Protein AF-A0A7X4FCN6-F1 (afdb_monomer)

pLDDT: mean 91.01, std 9.16, range [44.19, 98.06]

Structure (mmCIF, N/CA/C/O backbone):
data_AF-A0A7X4FCN6-F1
#
_entry.id   AF-A0A7X4FCN6-F1
#
loop_
_atom_site.group_PDB
_atom_site.id
_atom_site.type_symbol
_atom_site.label_atom_id
_atom_site.label_alt_id
_atom_site.label_comp_id
_atom_site.label_asym_id
_atom_site.label_entity_id
_atom_site.label_seq_id
_atom_site.pdbx_PDB_ins_code
_atom_site.Cartn_x
_atom_site.Cartn_y
_atom_site.Cartn_z
_atom_site.occupancy
_atom_site.B_iso_or_equiv
_atom_site.auth_seq_id
_atom_site.auth_comp_id
_atom_site.auth_asym_id
_atom_site.auth_atom_id
_atom_site.pdbx_PDB_model_num
ATOM 1 N N . MET A 1 1 ? -19.671 -5.875 0.195 1.00 47.97 1 MET A N 1
ATOM 2 C CA . MET A 1 1 ? -19.154 -4.879 1.170 1.00 47.97 1 MET A CA 1
ATOM 3 C C . MET A 1 1 ? -17.865 -4.171 0.725 1.00 47.97 1 MET A C 1
ATOM 5 O O . MET A 1 1 ? -17.592 -3.109 1.259 1.00 47.97 1 MET A O 1
ATOM 9 N N . VAL A 1 2 ? -17.133 -4.674 -0.283 1.00 44.19 2 VAL A N 1
ATOM 10 C CA . VAL A 1 2 ? -15.894 -4.078 -0.846 1.00 44.19 2 VAL A CA 1
ATOM 11 C C . VAL A 1 2 ? -16.085 -2.673 -1.462 1.00 44.19 2 VAL A C 1
ATOM 13 O O . VAL A 1 2 ? -15.168 -1.864 -1.467 1.00 44.19 2 VAL A O 1
ATOM 16 N N . HIS A 1 3 ? -17.291 -2.337 -1.934 1.00 44.69 3 HIS A N 1
ATOM 17 C CA . HIS A 1 3 ? -17.523 -1.153 -2.773 1.00 44.69 3 HIS A CA 1
ATOM 18 C C . HIS A 1 3 ? -17.842 0.172 -2.052 1.00 44.69 3 HIS A C 1
ATOM 20 O O . HIS A 1 3 ? -17.925 1.197 -2.720 1.00 44.69 3 HIS A O 1
ATOM 26 N N . ARG A 1 4 ? -18.058 0.194 -0.727 1.00 55.69 4 ARG A N 1
ATOM 27 C CA . ARG A 1 4 ? -18.649 1.373 -0.044 1.00 55.69 4 ARG A CA 1
ATOM 28 C C . ARG A 1 4 ? -17.672 2.314 0.660 1.00 55.69 4 ARG A C 1
ATOM 30 O O . ARG A 1 4 ? -18.096 3.360 1.145 1.00 55.69 4 ARG A O 1
ATOM 37 N N . SER A 1 5 ? -16.385 1.995 0.715 1.00 66.75 5 SER A N 1
ATOM 38 C CA . SER A 1 5 ? -15.416 2.869 1.378 1.00 66.75 5 SER A CA 1
ATOM 39 C C . SER A 1 5 ? -14.768 3.788 0.360 1.00 66.75 5 SER A C 1
ATOM 41 O O . SER A 1 5 ? -13.768 3.428 -0.249 1.00 66.75 5 SER A O 1
ATOM 43 N N . PHE A 1 6 ? -15.333 4.988 0.203 1.00 83.25 6 PHE A N 1
ATOM 44 C CA . PHE A 1 6 ? -14.754 6.090 -0.579 1.00 83.25 6 PHE A CA 1
ATOM 45 C C . PHE A 1 6 ? -13.241 6.250 -0.326 1.00 83.25 6 PHE A C 1
ATOM 47 O O . PHE A 1 6 ? -12.471 6.410 -1.266 1.00 83.25 6 PHE A O 1
ATOM 54 N N . SER A 1 7 ? -12.800 6.071 0.927 1.00 86.62 7 SER A N 1
ATOM 55 C CA . SER A 1 7 ? -11.384 6.078 1.315 1.00 86.62 7 SER A CA 1
ATOM 56 C C . SER A 1 7 ? -10.517 5.054 0.573 1.00 86.62 7 SER A C 1
ATOM 58 O O . SER A 1 7 ? -9.382 5.371 0.240 1.00 86.62 7 SER A O 1
ATOM 60 N N . TYR A 1 8 ? -11.011 3.833 0.337 1.00 91.00 8 TYR A N 1
ATOM 61 C CA . TYR A 1 8 ? -10.241 2.795 -0.360 1.00 91.00 8 TYR A CA 1
ATOM 62 C C . TYR A 1 8 ? -10.034 3.177 -1.824 1.00 91.00 8 TYR A C 1
ATOM 64 O O . TYR A 1 8 ? -8.907 3.166 -2.300 1.00 91.00 8 TYR A O 1
ATOM 72 N N . TRP A 1 9 ? -11.107 3.575 -2.514 1.00 91.62 9 TRP A N 1
ATOM 73 C CA . TRP A 1 9 ? -11.032 3.984 -3.918 1.00 91.62 9 TRP A CA 1
ATOM 74 C C . TRP A 1 9 ? -10.155 5.216 -4.117 1.00 91.62 9 TRP A C 1
ATOM 76 O O . TRP A 1 9 ? -9.376 5.253 -5.064 1.00 91.62 9 TRP A O 1
ATOM 86 N N . PHE A 1 10 ? -10.225 6.179 -3.197 1.00 93.88 10 PHE A N 1
ATOM 87 C CA . PHE A 1 10 ? -9.323 7.324 -3.186 1.00 93.88 10 PHE A CA 1
ATOM 88 C C . PHE A 1 10 ? -7.853 6.880 -3.148 1.00 93.88 10 PHE A C 1
ATOM 90 O O . PHE A 1 10 ? -7.088 7.227 -4.043 1.00 93.88 10 PHE A O 1
ATOM 97 N N . TRP A 1 11 ? -7.467 6.051 -2.171 1.00 95.50 11 TRP A N 1
ATOM 98 C CA . TRP A 1 11 ? -6.089 5.563 -2.066 1.00 95.50 11 TRP A CA 1
ATOM 99 C C . TRP A 1 11 ? -5.682 4.663 -3.234 1.00 95.50 11 TRP A C 1
ATOM 101 O O . TRP A 1 11 ? -4.553 4.758 -3.699 1.00 95.50 11 TRP A O 1
ATOM 111 N N . PHE A 1 12 ? -6.591 3.843 -3.759 1.00 94.62 12 PHE A N 1
ATOM 112 C CA . PHE A 1 12 ? -6.337 3.005 -4.930 1.00 94.62 12 PHE A CA 1
ATOM 113 C C . PHE A 1 12 ? -5.980 3.846 -6.161 1.00 94.62 12 PHE A C 1
ATOM 115 O O . PHE A 1 12 ? -4.990 3.570 -6.839 1.00 94.62 12 PHE A O 1
ATOM 122 N N . ILE A 1 13 ? -6.743 4.915 -6.412 1.00 95.19 13 ILE A N 1
ATOM 123 C CA . ILE A 1 13 ? -6.473 5.862 -7.498 1.00 95.19 13 ILE A CA 1
ATOM 124 C C . ILE A 1 13 ? -5.144 6.587 -7.259 1.00 95.19 13 ILE A C 1
ATOM 126 O O . ILE A 1 13 ? -4.329 6.664 -8.176 1.00 95.19 13 ILE A O 1
ATOM 130 N N . VAL A 1 14 ? -4.894 7.065 -6.035 1.00 96.38 14 VAL A N 1
ATOM 131 C CA . VAL A 1 14 ? -3.637 7.742 -5.673 1.00 96.38 14 VAL A CA 1
ATOM 132 C C . VAL A 1 14 ? -2.429 6.833 -5.907 1.00 96.38 14 VAL A C 1
ATOM 134 O O . VAL A 1 14 ? -1.457 7.276 -6.508 1.00 96.38 14 VAL A O 1
ATOM 137 N N . PHE A 1 15 ? -2.489 5.562 -5.503 1.00 97.31 15 PHE A N 1
ATOM 138 C CA . PHE A 1 15 ? -1.404 4.595 -5.708 1.00 97.31 15 PHE A CA 1
ATOM 139 C C . PHE A 1 15 ? -1.165 4.305 -7.190 1.00 97.31 15 PHE A C 1
ATOM 141 O O . PHE A 1 15 ? -0.016 4.225 -7.622 1.00 97.31 15 PHE A O 1
ATOM 148 N N . GLY A 1 16 ? -2.239 4.192 -7.975 1.00 95.94 16 GLY A N 1
ATOM 149 C CA . GLY A 1 16 ? -2.149 4.042 -9.424 1.00 95.94 16 GLY A CA 1
ATOM 150 C C . GLY A 1 16 ? -1.497 5.242 -10.101 1.00 95.94 16 GLY A C 1
ATOM 151 O O . GLY A 1 16 ? -0.551 5.077 -10.867 1.00 95.94 16 GLY A O 1
ATOM 152 N N . MET A 1 17 ? -1.970 6.452 -9.790 1.00 96.88 17 MET A N 1
ATOM 153 C CA . MET A 1 17 ? -1.404 7.697 -10.320 1.00 96.88 17 MET A CA 1
ATOM 154 C C . MET A 1 17 ? 0.061 7.856 -9.920 1.00 96.88 17 MET A C 1
ATOM 156 O O . MET A 1 17 ? 0.894 8.157 -10.769 1.00 96.88 17 MET A O 1
ATOM 160 N N . LEU A 1 18 ? 0.383 7.611 -8.648 1.00 97.12 18 LEU A N 1
ATOM 161 C CA . LEU A 1 18 ? 1.742 7.693 -8.131 1.00 97.12 18 LEU A CA 1
ATOM 162 C C . LEU A 1 18 ? 2.668 6.733 -8.879 1.00 97.12 18 LEU A C 1
ATOM 164 O O . LEU A 1 18 ? 3.674 7.170 -9.426 1.00 97.12 18 LEU A O 1
ATOM 168 N N . ALA A 1 19 ? 2.310 5.453 -8.981 1.00 96.31 19 ALA A N 1
ATOM 169 C CA . ALA A 1 19 ? 3.129 4.487 -9.706 1.00 96.31 19 ALA A CA 1
ATOM 170 C C . ALA A 1 19 ? 3.237 4.794 -11.200 1.00 96.31 19 ALA A C 1
ATOM 172 O O . ALA A 1 19 ? 4.305 4.607 -11.776 1.00 96.31 19 ALA A O 1
ATOM 173 N N . PHE A 1 20 ? 2.174 5.303 -11.825 1.00 96.38 20 PHE A N 1
ATOM 174 C CA . PHE A 1 20 ? 2.218 5.736 -13.219 1.00 96.38 20 PHE A CA 1
ATOM 175 C C . PHE A 1 20 ? 3.192 6.902 -13.425 1.00 96.38 20 PHE A C 1
ATOM 177 O O . PHE A 1 20 ? 3.995 6.872 -14.357 1.00 96.38 20 PHE A O 1
ATOM 184 N N . VAL A 1 21 ? 3.169 7.906 -12.545 1.00 96.56 21 VAL A N 1
ATOM 185 C CA . VAL A 1 21 ? 4.124 9.022 -12.582 1.00 96.56 21 VAL A CA 1
ATOM 186 C C . VAL A 1 21 ? 5.546 8.501 -12.373 1.00 96.56 21 VAL A C 1
ATOM 188 O O . VAL A 1 21 ? 6.407 8.757 -13.211 1.00 96.56 21 VAL A O 1
ATOM 191 N N . LEU A 1 22 ? 5.783 7.706 -11.327 1.00 95.12 22 LEU A N 1
ATOM 192 C CA . LEU A 1 22 ? 7.099 7.135 -11.018 1.00 95.12 22 LEU A CA 1
ATOM 193 C C . LEU A 1 22 ? 7.652 6.272 -12.161 1.00 95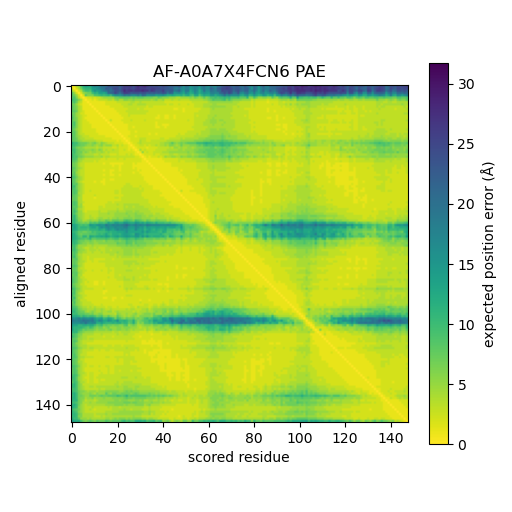.12 22 LEU A C 1
ATOM 195 O O . LEU A 1 22 ? 8.828 6.382 -12.493 1.00 95.12 22 LEU A O 1
ATOM 199 N N . ALA A 1 23 ? 6.806 5.491 -12.836 1.00 93.75 23 ALA A N 1
ATOM 200 C CA . ALA A 1 23 ? 7.197 4.688 -13.995 1.00 93.75 23 ALA A CA 1
ATOM 201 C C . ALA A 1 23 ? 7.722 5.528 -15.180 1.00 93.75 23 ALA A C 1
ATOM 203 O O . ALA A 1 23 ? 8.405 4.997 -16.061 1.00 93.75 23 ALA A O 1
ATOM 204 N N . ASN A 1 24 ? 7.430 6.833 -15.210 1.00 93.25 24 ASN A N 1
ATOM 205 C CA . ASN A 1 24 ? 7.898 7.770 -16.231 1.00 93.25 24 ASN A CA 1
ATOM 206 C C . ASN A 1 24 ? 9.0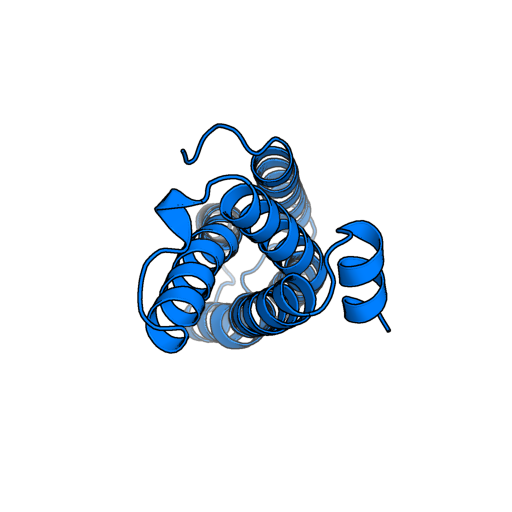97 8.625 -15.786 1.00 93.25 24 ASN A C 1
ATOM 208 O O . ASN A 1 24 ? 9.721 9.258 -16.638 1.00 93.25 24 ASN A O 1
ATOM 212 N N . VAL A 1 25 ? 9.455 8.627 -14.500 1.00 93.12 25 VAL A N 1
ATOM 213 C CA . VAL A 1 25 ? 10.597 9.392 -13.981 1.00 93.12 25 VAL A CA 1
ATOM 214 C C . VAL A 1 25 ? 11.852 8.506 -14.001 1.00 93.12 25 VAL A C 1
ATOM 216 O O . VAL A 1 25 ? 11.817 7.395 -13.465 1.00 93.12 25 VAL A O 1
ATOM 219 N N . PRO A 1 26 ? 12.971 8.954 -14.605 1.00 87.81 26 PRO A N 1
ATOM 220 C CA . PRO A 1 26 ? 14.246 8.240 -14.520 1.00 87.81 26 PRO A CA 1
ATOM 221 C C . PRO A 1 26 ? 14.607 7.955 -13.058 1.00 87.81 26 PRO A C 1
ATOM 223 O O . PRO A 1 26 ? 14.301 8.780 -12.203 1.00 87.81 26 PRO A O 1
ATOM 226 N N . LEU A 1 27 ? 15.252 6.817 -12.780 1.00 87.88 27 LEU A N 1
ATOM 227 C CA . LEU A 1 27 ? 15.543 6.274 -11.438 1.00 87.88 27 LEU A CA 1
ATOM 228 C C . LEU A 1 27 ? 14.368 5.512 -10.796 1.00 87.88 27 LEU A C 1
ATOM 230 O O . LEU A 1 27 ? 14.566 4.417 -10.277 1.00 87.88 27 LEU A O 1
ATOM 234 N N . PHE A 1 28 ? 13.143 6.036 -10.883 1.00 91.75 28 PHE A N 1
ATOM 235 C CA . PHE A 1 28 ? 11.943 5.388 -10.324 1.00 91.75 28 PHE A CA 1
ATOM 236 C C . PHE A 1 28 ? 11.247 4.428 -11.296 1.00 91.75 28 PHE A C 1
ATOM 238 O O . PHE A 1 28 ? 10.355 3.673 -10.912 1.00 91.75 28 PHE A O 1
ATOM 245 N N . ASN A 1 29 ? 11.655 4.444 -12.561 1.00 91.12 29 ASN A N 1
ATOM 246 C CA . ASN A 1 29 ? 11.083 3.646 -13.638 1.00 91.12 29 ASN A CA 1
ATOM 247 C C . ASN A 1 29 ? 11.553 2.180 -13.664 1.00 91.12 29 ASN A C 1
ATOM 249 O O . ASN A 1 29 ? 11.305 1.477 -14.641 1.00 91.12 29 ASN A O 1
ATOM 253 N N . ILE A 1 30 ? 12.227 1.707 -12.621 1.00 91.56 30 ILE A N 1
ATOM 254 C CA . ILE A 1 30 ? 12.691 0.324 -12.473 1.00 91.56 30 ILE A CA 1
ATOM 255 C C . ILE A 1 30 ? 12.121 -0.212 -11.159 1.00 91.56 30 ILE A C 1
ATOM 257 O O . ILE A 1 30 ? 11.982 0.534 -10.187 1.00 91.56 30 ILE A O 1
ATOM 261 N N . LEU A 1 31 ? 11.789 -1.507 -11.119 1.00 91.00 31 LEU A N 1
ATOM 262 C CA . LEU A 1 31 ? 11.443 -2.183 -9.870 1.00 91.00 31 LEU A CA 1
ATOM 263 C C . LEU A 1 31 ? 12.709 -2.310 -9.007 1.00 91.00 31 LEU A C 1
ATOM 265 O O . LEU A 1 31 ? 13.400 -3.318 -9.042 1.00 91.00 31 LEU A O 1
ATOM 269 N N . ALA A 1 32 ? 13.032 -1.246 -8.282 1.00 92.25 32 ALA A N 1
ATOM 270 C CA . ALA A 1 32 ? 14.235 -1.114 -7.472 1.00 92.25 32 ALA A CA 1
ATOM 271 C C . ALA A 1 32 ? 13.913 -0.414 -6.144 1.00 92.25 32 ALA A C 1
ATOM 273 O O . ALA A 1 32 ? 12.758 -0.072 -5.862 1.00 92.25 32 ALA A O 1
ATOM 274 N N . PHE A 1 33 ? 14.951 -0.191 -5.336 1.00 93.56 33 PHE A N 1
ATOM 275 C CA . PHE A 1 33 ? 14.857 0.449 -4.027 1.00 93.56 33 PHE A CA 1
ATOM 276 C C . PHE A 1 33 ? 14.040 1.750 -4.046 1.00 93.56 33 PHE A C 1
ATOM 278 O O . PHE A 1 33 ? 13.111 1.879 -3.259 1.00 93.56 33 PHE A O 1
ATOM 285 N N . GLU A 1 34 ? 14.317 2.668 -4.974 1.00 95.75 34 GLU A N 1
ATOM 286 C CA . GLU A 1 34 ? 13.700 4.005 -5.009 1.00 95.75 34 GLU A CA 1
ATOM 287 C C . GLU A 1 34 ? 12.181 3.957 -5.215 1.00 95.75 34 GLU A C 1
ATOM 289 O O . GLU A 1 34 ? 11.415 4.571 -4.470 1.00 95.75 34 GLU A O 1
ATOM 294 N N . PHE A 1 35 ? 11.720 3.155 -6.182 1.00 95.81 35 PHE A N 1
ATOM 295 C CA . PHE A 1 35 ? 10.292 2.912 -6.380 1.00 95.81 35 PHE A CA 1
ATOM 296 C C . PHE A 1 35 ? 9.668 2.289 -5.124 1.00 95.81 35 PHE A C 1
ATOM 298 O O . PHE A 1 35 ? 8.642 2.756 -4.625 1.00 95.81 35 PHE A O 1
ATOM 305 N N . CYS A 1 36 ? 10.313 1.259 -4.571 1.00 96.94 36 CYS A N 1
ATOM 306 C CA . CYS A 1 36 ? 9.818 0.548 -3.395 1.00 96.94 36 CYS A CA 1
ATOM 307 C C . CYS A 1 36 ? 9.762 1.444 -2.149 1.00 96.94 36 CYS A C 1
ATOM 309 O O . CYS A 1 36 ? 8.806 1.343 -1.383 1.00 96.94 36 CYS A O 1
ATOM 311 N N . ALA A 1 37 ? 10.725 2.347 -1.962 1.00 97.12 37 ALA A N 1
ATOM 312 C CA . ALA A 1 37 ? 10.777 3.285 -0.845 1.00 97.12 37 ALA A CA 1
ATOM 313 C C . ALA A 1 37 ? 9.591 4.260 -0.871 1.00 97.12 37 ALA A C 1
ATOM 315 O O . ALA A 1 37 ? 8.916 4.442 0.146 1.00 97.12 37 ALA A O 1
ATOM 316 N N . VAL A 1 38 ? 9.266 4.821 -2.041 1.00 97.62 38 VAL A N 1
ATOM 317 C CA . VAL A 1 38 ? 8.104 5.714 -2.191 1.00 97.62 38 VAL A CA 1
ATOM 318 C C . VAL A 1 38 ? 6.797 4.968 -1.917 1.00 97.62 38 VAL A C 1
ATOM 320 O O . VAL A 1 38 ? 5.915 5.480 -1.217 1.00 97.62 38 VAL A O 1
ATOM 323 N N . MET A 1 39 ? 6.676 3.733 -2.409 1.00 97.75 39 MET A N 1
ATOM 324 C CA . MET A 1 39 ? 5.501 2.898 -2.157 1.00 97.75 39 MET A CA 1
ATOM 325 C C . MET A 1 39 ? 5.378 2.494 -0.679 1.00 97.75 39 MET A C 1
ATOM 327 O O . MET A 1 39 ? 4.271 2.512 -0.138 1.00 97.75 39 MET A O 1
ATOM 331 N N . ALA A 1 40 ? 6.492 2.185 -0.012 1.00 98.06 40 ALA A N 1
ATOM 332 C CA . ALA A 1 40 ? 6.557 1.852 1.412 1.00 98.06 40 ALA A CA 1
ATOM 333 C C . ALA A 1 40 ? 6.147 3.029 2.305 1.00 98.06 40 ALA A C 1
ATOM 335 O O . ALA A 1 40 ? 5.336 2.877 3.227 1.00 98.06 40 ALA A O 1
ATOM 336 N N . LEU A 1 41 ? 6.641 4.228 1.994 1.00 97.25 41 LEU A N 1
ATOM 337 C CA . LEU A 1 41 ? 6.234 5.444 2.687 1.00 97.25 41 LEU A CA 1
ATOM 338 C C . LEU A 1 41 ? 4.732 5.690 2.498 1.00 97.25 41 LEU A C 1
ATOM 340 O O . LEU A 1 41 ? 3.997 5.865 3.468 1.00 97.25 41 LEU A O 1
ATOM 344 N N . SER A 1 42 ? 4.255 5.611 1.257 1.00 97.50 42 SER A N 1
ATOM 345 C CA . SER A 1 42 ? 2.846 5.843 0.922 1.00 97.50 42 SER A CA 1
ATOM 346 C C . SER A 1 42 ? 1.909 4.857 1.627 1.00 97.50 42 SER A C 1
ATOM 348 O O . SER A 1 42 ? 0.885 5.263 2.187 1.00 97.50 42 SER A O 1
ATOM 350 N N . ILE A 1 43 ? 2.251 3.561 1.650 1.00 97.56 43 ILE A N 1
ATOM 351 C CA . ILE A 1 43 ? 1.411 2.527 2.280 1.00 97.56 43 ILE A CA 1
ATOM 352 C C . ILE A 1 43 ? 1.435 2.605 3.803 1.00 97.56 43 ILE A C 1
ATOM 354 O O . ILE A 1 43 ? 0.450 2.224 4.433 1.00 97.56 43 ILE A O 1
ATOM 358 N N . SER A 1 44 ? 2.484 3.178 4.396 1.00 97.25 44 SER A N 1
ATOM 359 C CA . SER A 1 44 ? 2.526 3.436 5.837 1.00 97.25 44 SER A CA 1
ATOM 360 C C . SER A 1 44 ? 1.411 4.399 6.268 1.00 97.25 44 SER A C 1
ATOM 362 O O . SER A 1 44 ? 0.765 4.171 7.286 1.00 97.25 44 SER A O 1
ATOM 364 N N . PHE A 1 45 ? 1.094 5.425 5.476 1.00 96.12 45 PHE A N 1
ATOM 365 C CA . PHE A 1 45 ? -0.023 6.334 5.777 1.00 96.12 45 PHE A CA 1
ATOM 366 C C . PHE A 1 45 ? -1.375 5.755 5.346 1.00 96.12 45 PHE A C 1
ATOM 368 O O . PHE A 1 45 ? -2.325 5.679 6.135 1.00 96.12 45 PHE A O 1
ATOM 375 N N . ALA A 1 46 ? -1.461 5.308 4.091 1.00 95.81 46 ALA A N 1
ATOM 376 C CA . ALA A 1 46 ? -2.703 4.809 3.511 1.00 95.81 46 ALA A CA 1
ATOM 377 C C . ALA A 1 46 ? -3.223 3.566 4.246 1.00 95.81 46 ALA A C 1
ATOM 379 O O . ALA A 1 46 ? -4.418 3.472 4.544 1.00 95.81 46 ALA A O 1
ATOM 380 N N . GLY A 1 47 ? -2.321 2.644 4.590 1.00 95.50 47 GLY A N 1
ATOM 381 C CA . GLY A 1 47 ? -2.650 1.381 5.236 1.00 95.50 47 GLY A CA 1
ATOM 382 C C . GLY A 1 47 ? -3.275 1.569 6.615 1.00 95.50 47 GLY A C 1
ATOM 383 O O . GLY A 1 47 ? -4.298 0.948 6.915 1.00 95.50 47 GLY A O 1
ATOM 384 N N . ALA A 1 48 ? -2.734 2.486 7.422 1.00 95.38 48 ALA A N 1
ATOM 385 C CA . ALA A 1 48 ? -3.304 2.829 8.722 1.00 95.38 48 ALA A CA 1
ATOM 386 C C . ALA A 1 48 ? -4.663 3.533 8.578 1.00 95.38 48 ALA A C 1
ATOM 388 O O . ALA A 1 48 ? -5.626 3.192 9.270 1.00 95.38 48 ALA A O 1
ATOM 389 N N . HIS A 1 49 ? -4.791 4.469 7.632 1.00 94.88 49 HIS A N 1
ATOM 390 C CA . HIS A 1 49 ? -6.057 5.163 7.385 1.00 94.88 49 HIS A CA 1
ATOM 391 C C . HIS A 1 49 ? -7.183 4.201 6.954 1.00 94.88 49 HIS A C 1
ATOM 393 O O . HIS A 1 49 ? -8.330 4.320 7.413 1.00 94.88 49 HIS A O 1
ATOM 399 N N . ILE A 1 50 ? -6.870 3.228 6.092 1.00 94.06 50 ILE A N 1
ATOM 400 C CA . ILE A 1 50 ? -7.811 2.185 5.664 1.00 94.06 50 ILE A CA 1
ATOM 401 C C . ILE A 1 50 ? -8.150 1.258 6.825 1.00 94.06 50 ILE A C 1
ATOM 403 O O . ILE A 1 50 ? -9.338 1.032 7.064 1.00 94.06 50 ILE A O 1
ATOM 407 N N . ALA A 1 51 ? -7.153 0.796 7.587 1.00 94.44 51 ALA A N 1
ATOM 408 C CA . ALA A 1 51 ? -7.360 -0.053 8.759 1.00 94.44 51 ALA A CA 1
ATOM 409 C C . ALA A 1 51 ? -8.366 0.558 9.738 1.00 94.44 51 ALA A C 1
ATOM 411 O O . ALA A 1 51 ? -9.354 -0.082 10.108 1.00 94.44 51 ALA A O 1
ATOM 412 N N . LEU A 1 52 ? -8.174 1.831 10.082 1.00 94.06 52 LEU A N 1
ATOM 413 C CA . LEU A 1 52 ? -9.058 2.558 10.988 1.00 94.06 52 LEU A CA 1
ATOM 414 C C . LEU A 1 52 ? -10.461 2.754 10.405 1.00 94.06 52 LEU A C 1
ATOM 416 O O . LEU A 1 52 ? -11.454 2.583 11.113 1.00 94.06 52 LEU A O 1
ATOM 420 N N . THR A 1 53 ? -10.565 3.095 9.118 1.00 92.19 53 THR A N 1
ATOM 421 C CA . THR A 1 53 ? -11.865 3.307 8.459 1.00 92.19 53 THR A CA 1
ATOM 422 C C . THR A 1 53 ? -12.680 2.015 8.411 1.00 92.19 53 THR A C 1
ATOM 424 O O . THR A 1 53 ? -13.859 2.010 8.772 1.00 92.19 53 THR A O 1
ATOM 427 N N . VAL A 1 54 ? -12.051 0.914 8.003 1.00 90.44 54 VAL A N 1
ATOM 428 C CA . VAL A 1 54 ? -12.689 -0.401 7.887 1.00 90.44 54 VAL A CA 1
ATOM 429 C C . VAL A 1 54 ? -13.075 -0.940 9.266 1.00 90.44 54 VAL A C 1
ATOM 431 O O . VAL A 1 54 ? -14.200 -1.411 9.453 1.00 90.44 54 VAL A O 1
ATOM 434 N N . LEU A 1 55 ? -12.199 -0.812 10.267 1.00 90.56 55 LEU A N 1
ATOM 435 C CA . LEU A 1 55 ? -12.498 -1.277 11.621 1.00 90.56 55 LEU A CA 1
ATOM 436 C C . LEU A 1 55 ? -13.657 -0.500 12.257 1.00 90.56 55 LEU A C 1
ATOM 438 O O . LEU A 1 55 ? -14.504 -1.088 12.926 1.00 90.56 55 LEU A O 1
ATOM 442 N N . GLN A 1 56 ? -13.767 0.803 12.007 1.00 89.00 56 GLN A N 1
ATOM 443 C CA . GLN A 1 56 ? -14.908 1.589 12.482 1.00 89.00 56 GLN A CA 1
ATOM 444 C C . GLN A 1 56 ? -16.226 1.215 11.821 1.00 89.00 56 GLN A C 1
ATOM 446 O O . GLN A 1 56 ? -17.263 1.211 12.483 1.00 89.00 56 GLN A O 1
ATOM 451 N N . GLN A 1 57 ? -16.203 0.890 10.530 1.00 87.81 57 GLN A N 1
ATOM 452 C CA . GLN A 1 57 ? -17.383 0.375 9.842 1.00 87.81 57 GLN A CA 1
ATOM 453 C C . GLN A 1 57 ? -17.815 -0.976 10.423 1.00 87.81 57 GLN A C 1
ATOM 455 O O . GLN A 1 57 ? -19.008 -1.185 10.650 1.00 87.81 57 GLN A O 1
ATOM 460 N N . MET A 1 58 ? -16.857 -1.855 10.741 1.00 87.56 58 MET A N 1
ATOM 461 C CA . MET A 1 58 ? -17.137 -3.113 11.438 1.00 87.56 58 MET A CA 1
ATOM 462 C C . MET A 1 58 ? -17.701 -2.879 12.845 1.00 87.56 58 MET A C 1
ATOM 464 O O . MET A 1 58 ? -18.690 -3.510 13.200 1.00 87.56 58 MET A O 1
ATOM 468 N N . LYS A 1 59 ? -17.167 -1.916 13.611 1.00 87.31 59 LYS A N 1
ATOM 469 C CA . LYS A 1 59 ? -17.700 -1.528 14.933 1.00 87.31 59 LYS A CA 1
ATOM 470 C C . LYS A 1 59 ? -19.147 -1.034 14.898 1.00 87.31 59 LYS A C 1
ATOM 472 O O . LYS A 1 59 ? -19.871 -1.225 15.867 1.00 87.31 59 LYS A O 1
ATOM 477 N N . ARG A 1 60 ? -19.592 -0.438 13.788 1.00 85.31 60 ARG A N 1
ATOM 478 C CA . ARG A 1 60 ? -20.994 -0.019 13.594 1.00 85.31 60 ARG A CA 1
ATOM 479 C C . ARG A 1 60 ? -21.938 -1.173 13.244 1.00 85.31 60 ARG A C 1
ATOM 481 O O . ARG A 1 60 ? -23.147 -0.986 13.287 1.00 85.31 60 ARG A O 1
ATOM 488 N N . SER A 1 61 ? -21.403 -2.342 12.892 1.00 83.19 61 SER A N 1
ATOM 489 C CA . SER A 1 61 ? -22.174 -3.516 12.481 1.00 83.19 61 SER A CA 1
ATOM 490 C C . SER A 1 61 ? -22.020 -4.624 13.532 1.00 83.19 61 SER A C 1
ATOM 492 O O . SER A 1 61 ? -21.089 -5.422 13.431 1.00 83.19 61 SER A O 1
ATOM 494 N N . PRO A 1 62 ? -22.907 -4.720 14.541 1.00 72.31 62 PRO A N 1
ATOM 495 C CA . PRO A 1 62 ? -22.717 -5.607 15.697 1.00 72.31 62 PRO A CA 1
ATOM 496 C C . PRO A 1 62 ? -22.581 -7.093 15.328 1.00 72.31 62 PRO A C 1
ATOM 498 O O . PRO A 1 62 ? -21.854 -7.831 15.985 1.00 72.31 62 PRO A O 1
ATOM 501 N N . GLN A 1 63 ? -23.185 -7.524 14.218 1.00 78.94 63 GLN A N 1
ATOM 502 C CA . GLN A 1 63 ? -23.048 -8.889 13.693 1.00 78.94 63 GLN A CA 1
ATOM 503 C C . GLN A 1 63 ? -21.608 -9.228 13.258 1.00 78.94 63 GLN A C 1
ATOM 505 O O . GLN A 1 63 ? -21.204 -10.390 13.308 1.00 78.94 63 GLN A O 1
ATOM 510 N N . ALA A 1 64 ? -20.811 -8.232 12.852 1.00 74.56 64 ALA A N 1
ATOM 511 C CA . ALA A 1 64 ? -19.440 -8.430 12.380 1.00 74.56 64 ALA A CA 1
ATOM 512 C C . ALA A 1 64 ? -18.441 -8.732 13.512 1.00 74.56 64 ALA A C 1
ATOM 514 O O . ALA A 1 64 ? -17.382 -9.296 13.238 1.00 74.56 64 ALA A O 1
ATOM 515 N N . LEU A 1 65 ? -18.783 -8.390 14.760 1.00 81.19 65 LEU A N 1
ATOM 516 C CA . LEU A 1 65 ? -17.937 -8.527 15.953 1.00 81.19 65 LEU A CA 1
ATOM 517 C C . LEU A 1 65 ? -18.421 -9.644 16.894 1.00 81.19 65 LEU A C 1
ATOM 519 O O . LEU A 1 65 ? -18.219 -9.582 18.102 1.00 81.19 65 LEU A O 1
ATOM 523 N N . THR A 1 66 ? -19.077 -10.666 16.349 1.00 83.88 66 THR A N 1
ATOM 524 C CA . THR A 1 66 ? -19.533 -11.831 17.114 1.00 83.88 66 THR A CA 1
ATOM 525 C C . THR A 1 66 ? -18.438 -12.901 17.177 1.00 83.88 66 THR A C 1
ATOM 527 O O . THR A 1 66 ? -17.809 -13.215 16.165 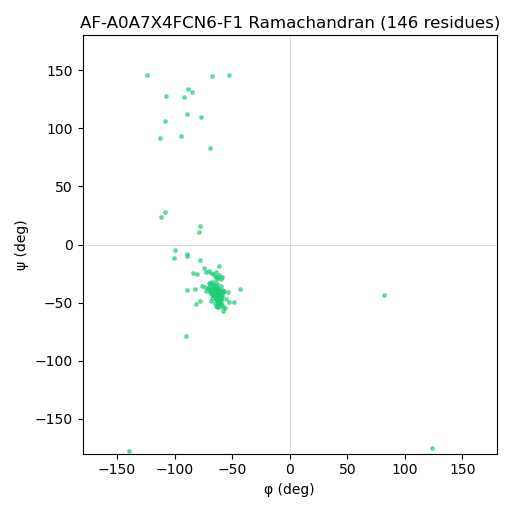1.00 83.88 66 THR A O 1
ATOM 530 N N . GLY A 1 67 ? -18.194 -13.456 18.369 1.00 87.12 67 GLY A N 1
ATOM 531 C CA . GLY A 1 67 ? -17.228 -14.538 18.594 1.00 87.12 67 GLY A CA 1
ATOM 532 C C . GLY A 1 67 ? -16.143 -14.216 19.632 1.00 87.12 67 GLY A C 1
ATOM 533 O O . GLY A 1 67 ? -16.182 -13.169 20.280 1.00 87.12 67 GLY A O 1
ATOM 534 N N . PRO A 1 68 ? -15.168 -15.122 19.823 1.00 92.25 68 PRO A N 1
ATOM 535 C CA . PRO A 1 68 ? -14.084 -14.925 20.778 1.00 92.25 68 PRO A CA 1
ATOM 536 C C . PRO A 1 68 ? -13.147 -13.775 20.348 1.00 92.25 68 PRO A C 1
ATOM 538 O O . PRO A 1 68 ? -12.860 -13.636 19.152 1.00 92.25 68 PRO A O 1
ATOM 541 N N . PRO A 1 69 ? -12.581 -12.991 21.294 1.00 88.75 69 PRO A N 1
ATOM 542 C CA . PRO A 1 69 ? -11.783 -11.797 20.987 1.00 88.75 69 PRO A CA 1
ATOM 543 C C . PRO A 1 69 ? -10.627 -12.042 20.010 1.00 88.75 69 PRO A C 1
ATOM 545 O O . PRO A 1 69 ? -10.410 -11.263 19.083 1.00 88.75 69 PRO A O 1
ATOM 548 N N . ARG A 1 70 ? -9.918 -13.170 20.159 1.00 91.88 70 ARG A N 1
ATOM 549 C CA . ARG A 1 70 ? -8.810 -13.556 19.270 1.00 91.88 70 ARG A CA 1
ATOM 550 C C . ARG A 1 70 ? -9.260 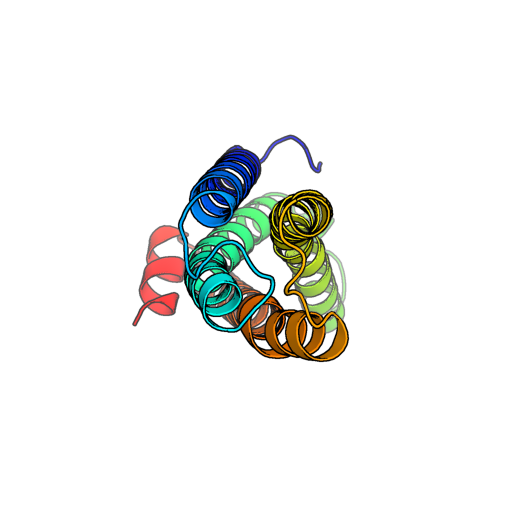-13.702 17.816 1.00 91.88 70 ARG A C 1
ATOM 552 O O . ARG A 1 70 ? -8.565 -13.251 16.909 1.00 91.88 70 ARG A O 1
ATOM 559 N N . GLN A 1 71 ? -10.411 -14.332 17.591 1.00 92.25 71 GLN A N 1
ATOM 560 C CA . GLN A 1 71 ? -10.930 -14.571 16.247 1.00 92.25 71 GLN A CA 1
ATOM 561 C C . GLN A 1 71 ? -11.386 -13.268 15.594 1.00 92.25 71 GLN A C 1
ATOM 563 O O . GLN A 1 71 ? -11.164 -13.078 14.401 1.00 92.25 71 GLN A O 1
ATOM 568 N N . ILE A 1 72 ? -11.957 -12.351 16.381 1.00 90.94 72 ILE A N 1
ATOM 569 C CA . ILE A 1 72 ? -12.338 -11.016 15.916 1.00 90.94 72 ILE A CA 1
ATOM 570 C C . ILE A 1 72 ? -11.101 -10.243 15.452 1.00 90.94 72 ILE A C 1
ATOM 572 O O . ILE A 1 72 ? -11.074 -9.775 14.316 1.00 90.94 72 ILE A O 1
ATOM 576 N N . VAL A 1 73 ? -10.059 -10.158 16.286 1.00 92.19 73 VAL A N 1
ATOM 577 C CA . VAL A 1 73 ? -8.820 -9.442 15.935 1.00 92.19 73 VAL A CA 1
ATOM 578 C C . VAL A 1 73 ? -8.181 -10.047 14.689 1.00 92.19 73 VAL A C 1
ATOM 580 O O . VAL A 1 73 ? -7.850 -9.312 13.762 1.00 92.19 73 VAL A O 1
ATOM 583 N N . PHE A 1 74 ? -8.065 -11.376 14.624 1.00 93.38 74 PHE A N 1
ATOM 584 C CA . PHE A 1 74 ? -7.455 -12.058 13.483 1.00 93.38 74 PHE A CA 1
ATOM 585 C C . PHE A 1 74 ? -8.248 -11.850 12.188 1.00 93.38 74 PHE A C 1
ATOM 587 O O . PHE A 1 74 ? -7.669 -11.554 11.146 1.00 93.38 74 PHE A O 1
ATOM 594 N N . ARG A 1 75 ? -9.582 -11.932 12.255 1.00 91.69 75 ARG A N 1
ATOM 595 C CA . ARG A 1 75 ? -10.469 -11.664 11.118 1.00 91.69 75 ARG A CA 1
ATOM 596 C C . ARG A 1 75 ? -10.365 -10.211 10.663 1.00 91.69 75 ARG A C 1
ATOM 598 O O . ARG A 1 75 ? -10.272 -9.974 9.464 1.00 91.69 75 ARG A O 1
ATOM 605 N N . CYS A 1 76 ? -10.365 -9.250 11.587 1.00 92.19 76 CYS A N 1
ATOM 606 C CA . CYS A 1 76 ? -10.206 -7.836 11.255 1.00 92.19 76 CYS A CA 1
ATOM 607 C C . CYS A 1 76 ? -8.843 -7.564 10.612 1.00 92.19 76 CYS A C 1
ATOM 609 O O . CYS A 1 76 ? -8.792 -6.909 9.574 1.00 92.19 76 CYS A O 1
ATOM 611 N N . PHE A 1 77 ? -7.769 -8.103 11.193 1.00 95.25 77 PHE A N 1
ATOM 612 C CA . PHE A 1 77 ? -6.417 -7.981 10.661 1.00 95.25 77 PHE A CA 1
ATOM 613 C C . PHE A 1 77 ? -6.328 -8.532 9.241 1.00 95.25 77 PHE A C 1
ATOM 615 O O . PHE A 1 77 ? -5.949 -7.793 8.340 1.00 95.25 77 PHE A O 1
ATOM 622 N N . TRP A 1 78 ? -6.753 -9.778 9.013 1.00 95.38 78 TRP A N 1
ATOM 623 C CA . TRP A 1 78 ? -6.699 -10.370 7.677 1.00 95.38 78 TRP A CA 1
ATOM 624 C C . TRP A 1 78 ? -7.560 -9.623 6.667 1.00 95.38 78 TRP A C 1
ATOM 626 O O . TRP A 1 78 ? -7.136 -9.403 5.537 1.00 95.38 78 TRP A O 1
ATOM 636 N N . HIS A 1 79 ? -8.759 -9.206 7.070 1.00 93.06 79 HIS A N 1
ATOM 637 C CA . HIS A 1 79 ? -9.655 -8.481 6.182 1.00 93.06 79 HIS A CA 1
ATOM 638 C C . HIS A 1 79 ? -9.038 -7.158 5.720 1.00 93.06 79 HIS A C 1
ATOM 640 O O . HIS A 1 79 ? -9.046 -6.862 4.530 1.00 93.06 79 HIS A O 1
ATOM 646 N N . VAL A 1 80 ? -8.462 -6.387 6.646 1.00 93.81 80 VAL A N 1
ATOM 647 C CA . VAL A 1 80 ? -7.777 -5.128 6.329 1.00 93.81 80 VAL A CA 1
ATOM 648 C C . VAL A 1 80 ? -6.493 -5.377 5.544 1.00 93.81 80 VAL A C 1
ATOM 650 O O . VAL A 1 80 ? -6.230 -4.658 4.585 1.00 93.81 80 VAL A O 1
ATOM 653 N N . LEU A 1 81 ? -5.714 -6.393 5.917 1.00 96.00 81 LEU A N 1
ATOM 654 C CA . LEU A 1 81 ? -4.465 -6.727 5.244 1.00 96.00 81 LEU A CA 1
ATOM 655 C C . LEU A 1 81 ? -4.710 -7.031 3.767 1.00 96.00 81 LEU A C 1
ATOM 657 O O . LEU A 1 81 ? -4.010 -6.486 2.926 1.00 96.00 81 LEU A O 1
ATOM 661 N N . LEU A 1 82 ? -5.753 -7.799 3.439 1.00 94.31 82 LEU A N 1
ATOM 662 C CA . LEU A 1 82 ? -6.127 -8.069 2.048 1.00 94.31 82 LEU A CA 1
ATOM 663 C C . LEU A 1 82 ? -6.413 -6.782 1.256 1.00 94.31 82 LEU A C 1
ATOM 665 O O . LEU A 1 82 ? -5.972 -6.670 0.114 1.00 94.31 82 LEU A O 1
ATOM 669 N N . PHE A 1 83 ? -7.092 -5.797 1.855 1.00 92.38 83 PHE A N 1
ATOM 670 C CA . PHE A 1 83 ? -7.321 -4.496 1.212 1.00 92.38 83 PHE A CA 1
ATOM 671 C C . PHE A 1 83 ? -6.045 -3.663 1.074 1.00 92.38 83 PHE A C 1
ATOM 673 O O . PHE A 1 83 ? -5.834 -3.018 0.051 1.00 92.38 83 PHE A O 1
ATOM 680 N N . ASN A 1 84 ? -5.184 -3.647 2.088 1.00 95.06 84 ASN A N 1
ATOM 681 C CA . ASN A 1 84 ? -3.941 -2.885 2.012 1.00 95.06 84 ASN A CA 1
ATOM 682 C C . ASN A 1 84 ? -2.967 -3.517 1.007 1.00 95.06 84 ASN A C 1
ATOM 684 O O . ASN A 1 84 ? -2.347 -2.810 0.219 1.00 95.06 84 ASN A O 1
ATOM 688 N N . THR A 1 85 ? -2.892 -4.847 0.951 1.00 95.25 85 THR A N 1
ATOM 689 C CA . THR A 1 85 ? -2.097 -5.555 -0.054 1.00 95.25 85 THR A CA 1
ATOM 690 C C . THR A 1 85 ? -2.659 -5.344 -1.460 1.00 95.25 85 THR A C 1
ATOM 692 O O . THR A 1 85 ? -1.877 -5.160 -2.390 1.00 95.25 85 THR A O 1
ATOM 695 N N . SER A 1 86 ? -3.984 -5.278 -1.653 1.00 93.88 86 SER A N 1
ATOM 696 C CA . SER A 1 86 ? -4.551 -4.996 -2.981 1.00 93.88 86 SER A CA 1
ATOM 697 C C . SER A 1 86 ? -4.204 -3.597 -3.503 1.00 93.88 86 SER A C 1
ATOM 699 O O . SER A 1 86 ? -4.077 -3.430 -4.716 1.00 93.88 86 SER A O 1
ATOM 701 N N . LEU A 1 87 ? -3.966 -2.613 -2.622 1.00 94.69 87 LEU A N 1
ATOM 702 C CA . LEU A 1 87 ? -3.416 -1.313 -3.030 1.00 94.69 87 LEU A CA 1
ATOM 703 C C . LEU A 1 87 ? -2.011 -1.418 -3.621 1.00 94.69 87 LEU A C 1
ATOM 705 O O . LEU A 1 87 ? -1.657 -0.592 -4.451 1.00 94.69 87 LEU A O 1
ATOM 709 N N . LEU A 1 88 ? -1.214 -2.399 -3.189 1.00 96.12 88 LEU A N 1
ATOM 710 C CA . LEU A 1 88 ? 0.147 -2.637 -3.674 1.00 96.12 88 LEU A CA 1
ATOM 711 C C . LEU A 1 88 ? 0.179 -3.467 -4.964 1.00 96.12 88 LEU A C 1
ATOM 713 O O . LEU A 1 88 ? 1.110 -3.337 -5.754 1.00 96.12 88 LEU A O 1
ATOM 717 N N . VAL A 1 89 ? -0.852 -4.271 -5.231 1.00 95.06 89 VAL A N 1
ATOM 718 C CA . VAL A 1 89 ? -0.947 -5.046 -6.481 1.00 95.06 89 VAL A CA 1
ATOM 719 C C . VAL A 1 89 ? -1.023 -4.129 -7.703 1.00 95.06 89 VAL A C 1
ATOM 721 O O . VAL A 1 89 ? -0.396 -4.401 -8.726 1.00 95.06 89 VAL A O 1
ATOM 724 N N . PHE A 1 90 ? -1.760 -3.022 -7.609 1.00 93.44 90 PHE A N 1
ATOM 725 C CA . PHE A 1 90 ? -1.903 -2.083 -8.720 1.00 93.44 90 PHE A CA 1
ATOM 726 C C . PHE A 1 90 ? -0.582 -1.402 -9.149 1.00 93.44 90 PHE A C 1
ATOM 728 O O . PHE A 1 90 ? -0.213 -1.532 -10.319 1.00 93.44 90 PHE A O 1
ATOM 735 N N . PRO A 1 91 ? 0.185 -0.750 -8.254 1.00 94.94 91 PRO A N 1
ATOM 736 C CA . PRO A 1 91 ? 1.479 -0.161 -8.584 1.00 94.94 91 PRO A CA 1
ATOM 737 C C . PRO A 1 91 ? 2.499 -1.221 -9.016 1.00 94.94 91 PRO A C 1
ATOM 739 O O . PRO A 1 91 ? 3.273 -0.961 -9.935 1.00 94.94 91 PRO A O 1
ATOM 742 N N . LEU A 1 92 ? 2.452 -2.431 -8.439 1.00 95.06 92 LEU A N 1
ATOM 743 C CA . LEU A 1 92 ? 3.271 -3.557 -8.894 1.00 95.06 92 LEU A CA 1
ATOM 744 C C . LEU A 1 92 ? 2.950 -3.932 -10.348 1.00 95.06 92 LEU A C 1
ATOM 746 O O . LEU A 1 92 ? 3.850 -4.124 -11.157 1.00 95.06 92 LEU A O 1
ATOM 750 N N . THR A 1 93 ? 1.670 -3.978 -10.714 1.00 95.00 93 THR A N 1
ATOM 751 C CA . THR A 1 93 ? 1.258 -4.268 -12.096 1.00 95.00 93 THR A CA 1
ATOM 752 C C . THR A 1 93 ? 1.764 -3.190 -13.056 1.00 95.00 93 THR A C 1
ATOM 754 O O . THR A 1 93 ? 2.290 -3.515 -14.116 1.00 95.00 93 THR A O 1
ATOM 757 N N . ILE A 1 94 ? 1.667 -1.910 -12.681 1.00 95.00 94 ILE A N 1
ATOM 758 C CA . ILE A 1 94 ? 2.143 -0.791 -13.510 1.00 95.00 94 ILE A CA 1
ATOM 759 C C . ILE A 1 94 ? 3.656 -0.876 -13.744 1.00 95.00 94 ILE A C 1
ATOM 761 O O . ILE A 1 94 ? 4.100 -0.766 -14.887 1.00 95.00 94 ILE A O 1
ATOM 765 N N . ILE A 1 95 ? 4.455 -1.091 -12.695 1.00 93.69 95 ILE A N 1
ATOM 766 C CA . ILE A 1 95 ? 5.916 -1.145 -12.843 1.00 93.69 95 ILE A CA 1
ATOM 767 C C . ILE A 1 95 ? 6.368 -2.403 -13.599 1.00 93.69 95 ILE A C 1
ATOM 769 O O . ILE A 1 95 ? 7.299 -2.324 -14.398 1.00 93.69 95 ILE A O 1
ATOM 773 N N . LEU A 1 96 ? 5.662 -3.531 -13.447 1.00 93.06 96 LEU A N 1
ATOM 774 C CA . LEU A 1 96 ? 5.900 -4.736 -14.249 1.00 93.06 96 LEU A CA 1
ATOM 775 C C . LEU A 1 96 ? 5.573 -4.512 -15.730 1.00 93.06 96 LEU A C 1
ATOM 777 O O . LEU A 1 96 ? 6.341 -4.929 -16.592 1.00 93.06 96 LEU A O 1
ATOM 781 N N . LEU A 1 97 ? 4.487 -3.799 -16.045 1.00 93.38 97 LEU A N 1
ATOM 782 C CA . LEU A 1 97 ? 4.197 -3.398 -17.424 1.00 93.38 97 LEU A CA 1
ATOM 783 C C . LEU A 1 97 ? 5.273 -2.445 -17.970 1.00 93.38 97 LEU A C 1
ATOM 785 O O . LEU A 1 97 ? 5.658 -2.538 -19.135 1.00 93.38 97 LEU A O 1
ATOM 789 N N . ASN A 1 98 ? 5.812 -1.560 -17.129 1.00 92.00 98 ASN A N 1
ATOM 790 C CA . ASN A 1 98 ? 6.906 -0.672 -17.515 1.00 92.00 98 ASN A CA 1
ATOM 791 C C . ASN A 1 98 ? 8.242 -1.415 -17.728 1.00 92.00 98 ASN A C 1
ATOM 793 O O . ASN A 1 98 ? 9.073 -0.948 -18.509 1.00 92.00 98 ASN A O 1
ATOM 797 N N . ALA A 1 99 ? 8.436 -2.595 -17.133 1.00 87.56 99 ALA A N 1
ATOM 798 C CA . ALA A 1 99 ? 9.619 -3.427 -17.371 1.00 87.56 99 ALA A CA 1
ATOM 799 C C . ALA A 1 99 ? 9.718 -3.924 -18.828 1.00 87.56 99 ALA A C 1
ATOM 801 O O . ALA A 1 99 ? 10.820 -4.146 -19.325 1.00 87.56 99 ALA A O 1
ATOM 802 N N . PHE A 1 100 ? 8.602 -4.006 -19.568 1.00 86.94 100 PHE A N 1
ATOM 803 C CA . PHE A 1 100 ? 8.643 -4.264 -21.016 1.00 86.94 100 PHE A CA 1
ATOM 804 C C . PHE A 1 100 ? 9.277 -3.112 -21.810 1.00 86.94 100 PHE A C 1
ATOM 806 O O . PHE A 1 100 ? 9.814 -3.327 -22.897 1.00 86.94 100 PHE A O 1
ATOM 813 N N . ARG A 1 101 ? 9.231 -1.887 -21.271 1.00 88.12 101 ARG A N 1
ATOM 814 C CA . ARG A 1 101 ? 9.825 -0.688 -21.876 1.00 88.12 101 ARG A CA 1
ATOM 815 C C . ARG A 1 101 ? 11.281 -0.490 -21.448 1.00 88.12 101 ARG A C 1
ATOM 817 O O . ARG A 1 101 ? 12.102 -0.086 -22.267 1.00 88.12 101 ARG A O 1
ATOM 824 N N . VAL A 1 102 ? 11.605 -0.755 -20.182 1.00 83.62 102 VAL A N 1
ATOM 825 C CA . VAL A 1 102 ? 12.920 -0.468 -19.584 1.00 83.62 102 VAL A CA 1
ATOM 826 C C . VAL A 1 102 ? 13.692 -1.769 -19.343 1.00 83.62 102 VAL A C 1
ATOM 828 O O . VAL A 1 102 ? 13.414 -2.502 -18.400 1.00 83.62 102 VAL A O 1
ATOM 831 N N . LYS A 1 103 ? 14.709 -2.040 -20.171 1.00 74.69 103 LYS A N 1
ATOM 832 C CA . LYS A 1 103 ? 15.433 -3.329 -20.217 1.00 74.69 103 LYS A CA 1
ATOM 833 C C . LYS A 1 103 ? 16.476 -3.570 -19.102 1.00 74.69 103 LYS A C 1
ATOM 835 O O . LYS A 1 103 ? 17.275 -4.487 -19.229 1.00 74.69 103 LYS A O 1
ATOM 840 N N . ASN A 1 104 ? 16.451 -2.802 -18.010 1.00 70.31 104 ASN A N 1
ATOM 841 C CA . ASN A 1 104 ? 17.431 -2.877 -16.910 1.00 70.31 104 ASN A CA 1
ATOM 842 C C . ASN A 1 104 ? 16.842 -3.410 -15.581 1.00 70.31 104 ASN A C 1
ATOM 844 O O . ASN A 1 104 ? 17.363 -3.093 -14.517 1.00 70.31 104 ASN A O 1
ATOM 848 N N . CYS A 1 105 ? 15.742 -4.173 -15.604 1.00 71.62 105 CYS A N 1
ATOM 849 C CA . CYS A 1 105 ? 15.150 -4.735 -14.380 1.00 71.62 105 CYS A CA 1
ATOM 850 C C . CYS A 1 105 ? 15.746 -6.110 -14.039 1.00 71.62 105 CYS A C 1
ATOM 852 O O . CYS A 1 105 ? 15.450 -7.086 -14.729 1.00 71.62 105 CYS A O 1
ATOM 854 N N . ASP A 1 106 ? 16.494 -6.208 -12.936 1.00 86.31 106 ASP A N 1
ATOM 855 C CA . ASP A 1 106 ? 16.662 -7.485 -12.237 1.00 86.31 106 ASP A CA 1
ATOM 856 C C . ASP A 1 106 ? 15.388 -7.765 -11.430 1.00 86.31 106 ASP A C 1
ATOM 858 O O . ASP A 1 106 ? 15.065 -7.075 -10.458 1.00 86.31 106 ASP A O 1
ATOM 862 N N . PHE A 1 107 ? 14.614 -8.757 -11.868 1.00 85.19 107 PHE A N 1
ATOM 863 C CA . PHE A 1 107 ? 13.359 -9.098 -11.205 1.00 85.19 107 PHE A CA 1
ATOM 864 C C . PHE A 1 107 ? 13.578 -9.693 -9.811 1.00 85.19 107 PHE A C 1
ATOM 866 O O . PHE A 1 107 ? 12.746 -9.467 -8.935 1.00 85.19 107 PHE A O 1
ATOM 873 N N . GLY A 1 108 ? 14.668 -10.430 -9.586 1.00 90.12 108 GLY A N 1
ATOM 874 C CA . GLY A 1 108 ? 14.947 -11.066 -8.301 1.00 90.12 108 GLY A CA 1
ATOM 875 C C . GLY A 1 108 ? 15.150 -10.027 -7.204 1.00 90.12 108 GLY A C 1
ATOM 876 O O . GLY A 1 108 ? 14.441 -10.044 -6.194 1.00 90.12 108 GLY A O 1
ATOM 877 N N . GLU A 1 109 ? 16.052 -9.076 -7.441 1.00 90.00 109 GLU A N 1
ATOM 878 C CA . GLU A 1 109 ? 16.293 -7.971 -6.507 1.00 90.00 109 GLU A CA 1
ATOM 879 C C . GLU A 1 109 ? 15.066 -7.062 -6.375 1.00 90.00 109 GLU A C 1
ATOM 881 O O . GLU A 1 109 ? 14.680 -6.686 -5.266 1.00 90.00 109 GLU A O 1
ATOM 886 N N . GLY A 1 110 ? 14.394 -6.760 -7.489 1.00 92.50 110 GLY A N 1
ATOM 887 C CA . GLY A 1 110 ? 13.209 -5.910 -7.487 1.00 92.50 110 GLY A CA 1
ATOM 888 C C . GLY A 1 110 ? 12.056 -6.464 -6.647 1.00 92.50 110 GLY A C 1
ATOM 889 O O . GLY A 1 110 ? 11.469 -5.741 -5.835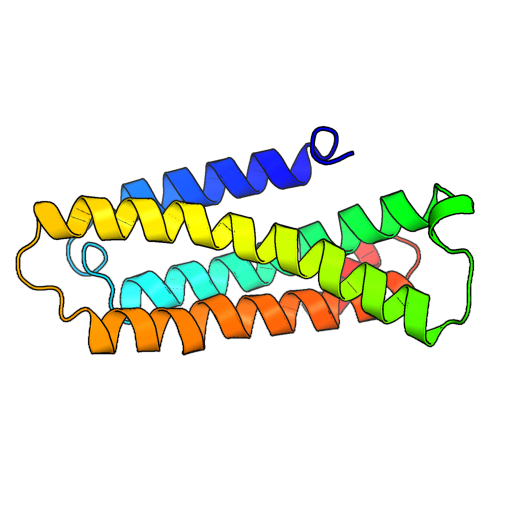 1.00 92.50 110 GLY A O 1
ATOM 890 N N . PHE A 1 111 ? 11.744 -7.755 -6.785 1.00 94.81 111 PHE A N 1
ATOM 891 C CA . PHE A 1 111 ? 10.727 -8.402 -5.953 1.00 94.81 111 PHE A CA 1
ATOM 892 C C . PHE A 1 111 ? 11.151 -8.489 -4.488 1.00 94.81 111 PHE A C 1
ATOM 894 O O . PHE A 1 111 ? 10.300 -8.327 -3.609 1.00 94.81 111 PHE A O 1
ATOM 901 N N . LEU A 1 112 ? 12.443 -8.691 -4.209 1.00 96.12 112 LEU A N 1
ATOM 902 C CA . LEU A 1 112 ? 12.964 -8.687 -2.845 1.00 96.12 112 LEU A CA 1
ATOM 903 C C . LEU A 1 112 ? 12.765 -7.316 -2.181 1.00 96.12 112 LEU A C 1
ATOM 905 O O . LEU A 1 112 ? 12.226 -7.247 -1.076 1.00 96.12 112 LEU A O 1
ATOM 909 N N . PHE A 1 113 ? 13.106 -6.220 -2.866 1.00 95.75 113 PHE A N 1
ATOM 910 C CA . PHE A 1 113 ? 12.853 -4.869 -2.359 1.00 95.75 113 PHE A CA 1
ATOM 911 C C . PHE A 1 113 ? 11.364 -4.603 -2.159 1.00 95.75 113 PHE A C 1
ATOM 913 O O . PHE A 1 113 ? 10.976 -4.051 -1.130 1.00 95.75 113 PHE A O 1
ATOM 920 N N . PHE A 1 114 ? 10.515 -5.040 -3.089 1.00 96.31 114 PHE A N 1
ATOM 921 C CA . PHE A 1 114 ? 9.070 -4.861 -2.969 1.00 96.31 114 PHE A CA 1
ATOM 922 C C . PHE A 1 114 ? 8.479 -5.630 -1.773 1.00 96.31 114 PHE A C 1
ATOM 924 O O . PHE A 1 114 ? 7.595 -5.130 -1.068 1.00 96.31 114 PHE A O 1
ATOM 931 N N . ALA A 1 115 ? 8.982 -6.840 -1.520 1.00 96.50 115 ALA A N 1
ATOM 932 C CA . ALA A 1 115 ? 8.569 -7.668 -0.394 1.00 96.50 115 ALA A CA 1
ATOM 933 C C . ALA A 1 115 ? 9.065 -7.117 0.951 1.00 96.50 115 ALA A C 1
ATOM 935 O O . ALA A 1 115 ? 8.340 -7.176 1.940 1.00 96.50 115 ALA A O 1
ATOM 936 N N . ILE A 1 116 ? 10.279 -6.571 1.012 1.00 97.06 116 ILE A N 1
ATOM 937 C CA . ILE A 1 116 ? 10.854 -6.083 2.272 1.00 97.06 116 ILE A CA 1
ATOM 938 C C 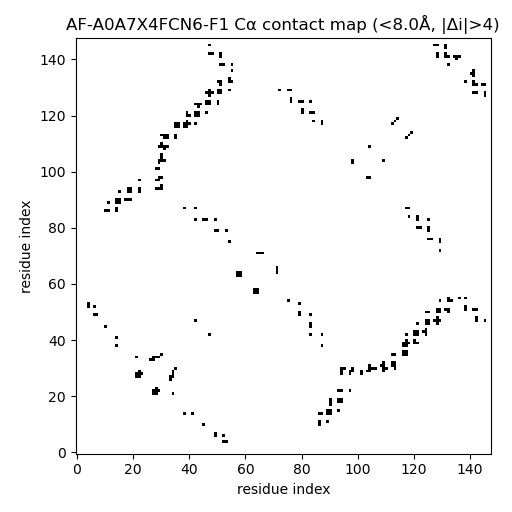. ILE A 1 116 ? 10.357 -4.677 2.618 1.00 97.06 116 ILE A C 1
ATOM 940 O O . ILE A 1 116 ? 10.110 -4.398 3.784 1.00 97.06 116 ILE A O 1
ATOM 944 N N . LEU A 1 117 ? 10.201 -3.787 1.638 1.00 97.19 117 LEU A N 1
ATOM 945 C CA . LEU A 1 117 ? 9.852 -2.388 1.890 1.00 97.19 117 LEU A CA 1
ATOM 946 C C . LEU A 1 117 ? 8.315 -2.205 1.889 1.00 97.19 117 LEU A C 1
ATOM 948 O O . LEU A 1 117 ? 7.728 -2.185 2.973 1.00 97.19 117 LEU A O 1
ATOM 952 N N . PRO A 1 118 ? 7.608 -2.138 0.738 1.00 97.25 118 PRO A N 1
ATOM 953 C CA . PRO A 1 118 ? 6.159 -1.950 0.711 1.00 97.25 118 PRO A CA 1
ATOM 954 C C . PRO A 1 118 ? 5.363 -2.972 1.517 1.00 97.25 118 PRO A C 1
ATOM 956 O O . PRO A 1 118 ? 4.456 -2.594 2.260 1.00 97.25 118 PRO A O 1
ATOM 959 N N . LEU A 1 119 ? 5.662 -4.264 1.370 1.00 97.31 119 LEU A N 1
ATOM 960 C CA . LEU A 1 119 ? 4.831 -5.301 1.978 1.00 97.31 119 LEU A CA 1
ATOM 961 C C . LEU A 1 119 ? 5.007 -5.361 3.504 1.00 97.31 119 LEU A C 1
ATOM 963 O O . LEU A 1 119 ? 4.005 -5.470 4.213 1.00 97.31 119 LEU A O 1
ATOM 967 N N . ILE A 1 120 ? 6.226 -5.214 4.037 1.00 97.81 120 ILE A N 1
ATOM 968 C CA . ILE A 1 120 ? 6.423 -5.131 5.495 1.00 97.81 120 ILE A CA 1
ATOM 969 C C . ILE A 1 120 ? 5.822 -3.840 6.058 1.00 97.81 120 ILE A C 1
ATOM 971 O O . ILE A 1 120 ? 5.123 -3.900 7.070 1.00 97.81 120 ILE A O 1
ATOM 975 N N . SER A 1 121 ? 5.993 -2.692 5.392 1.00 97.75 121 SER A N 1
ATOM 976 C CA . SER A 1 121 ? 5.327 -1.440 5.790 1.00 97.75 121 SER A CA 1
ATOM 977 C C . SER A 1 121 ? 3.803 -1.583 5.808 1.00 97.75 121 SER A C 1
ATOM 979 O O . SER A 1 121 ? 3.142 -1.119 6.736 1.00 97.75 121 SER A O 1
ATOM 981 N N . CYS A 1 122 ? 3.234 -2.287 4.827 1.00 97.75 122 CYS A N 1
ATOM 982 C CA . CYS A 1 122 ? 1.813 -2.619 4.775 1.00 97.75 122 CYS A CA 1
ATOM 983 C C . CYS A 1 122 ? 1.379 -3.483 5.969 1.00 97.75 122 CYS A C 1
ATOM 985 O O . CYS A 1 122 ? 0.365 -3.186 6.608 1.00 97.75 122 CYS A O 1
ATOM 987 N N . LEU A 1 123 ? 2.136 -4.537 6.292 1.00 97.75 123 LEU A N 1
ATOM 988 C CA . LEU A 1 123 ? 1.871 -5.401 7.447 1.00 97.75 123 LEU A CA 1
ATOM 989 C C . LEU A 1 123 ? 1.916 -4.608 8.756 1.00 97.75 123 LEU A C 1
ATOM 991 O O . LEU A 1 123 ? 0.992 -4.706 9.566 1.00 97.75 123 LEU A O 1
ATOM 995 N N . TYR A 1 124 ? 2.948 -3.782 8.926 1.00 97.56 124 TYR A N 1
ATOM 996 C CA . TYR A 1 124 ? 3.127 -2.934 10.098 1.00 97.56 124 TYR A CA 1
ATOM 997 C C . TYR A 1 124 ? 1.978 -1.929 10.252 1.00 97.56 124 TYR A C 1
ATOM 999 O O . TYR A 1 124 ? 1.295 -1.927 11.277 1.00 97.56 124 TYR A O 1
ATOM 1007 N N . ALA A 1 125 ? 1.679 -1.145 9.212 1.00 97.12 125 ALA A N 1
ATOM 1008 C CA . ALA A 1 125 ? 0.594 -0.162 9.232 1.00 97.12 125 ALA A CA 1
ATOM 1009 C C . ALA A 1 125 ? -0.777 -0.807 9.492 1.00 97.12 125 ALA A C 1
ATOM 1011 O O . ALA A 1 125 ? -1.613 -0.245 10.202 1.00 97.12 125 ALA A O 1
ATOM 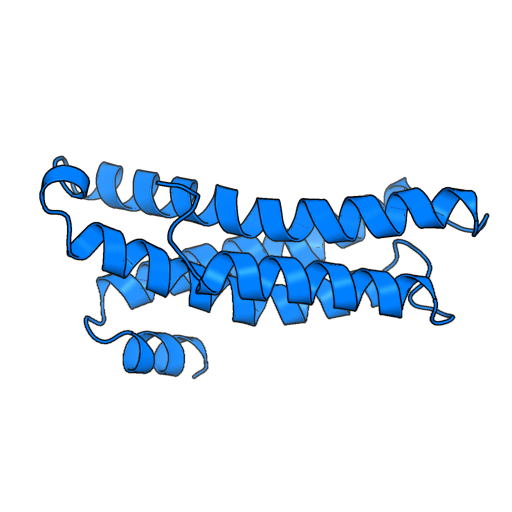1012 N N . THR A 1 126 ? -1.003 -2.015 8.966 1.00 96.94 126 THR A N 1
ATOM 1013 C CA . THR A 1 126 ? -2.214 -2.801 9.241 1.00 96.94 126 THR A CA 1
ATOM 1014 C C . THR A 1 126 ? -2.283 -3.198 10.715 1.00 96.94 126 THR A C 1
ATOM 1016 O O . THR A 1 126 ? -3.309 -2.971 11.355 1.00 96.94 126 THR A O 1
ATOM 1019 N N . ALA A 1 127 ? -1.211 -3.767 11.272 1.00 96.69 127 ALA A N 1
ATOM 1020 C CA . ALA A 1 127 ? -1.179 -4.223 12.660 1.00 96.69 127 ALA A CA 1
ATOM 1021 C C . ALA A 1 127 ? -1.406 -3.063 13.642 1.00 96.69 127 ALA A C 1
ATOM 1023 O O . ALA A 1 127 ? -2.296 -3.130 14.493 1.00 96.69 127 ALA A O 1
ATOM 1024 N N . VAL A 1 128 ? -0.652 -1.975 13.479 1.00 96.50 128 VAL A N 1
ATOM 1025 C CA . VAL A 1 128 ? -0.731 -0.802 14.357 1.00 96.50 128 VAL A CA 1
ATOM 1026 C C . VAL A 1 128 ? -2.061 -0.058 14.165 1.00 96.50 128 VAL A C 1
ATOM 1028 O O . VAL A 1 128 ? -2.695 0.346 15.141 1.00 96.50 128 VAL A O 1
ATOM 1031 N N . GLY A 1 129 ? -2.558 0.048 12.929 1.00 95.81 129 GLY A N 1
ATOM 1032 C CA . GLY A 1 129 ? -3.869 0.633 12.640 1.00 95.81 129 GLY A CA 1
ATOM 1033 C C . GLY A 1 129 ? -5.026 -0.157 13.261 1.00 95.81 129 GLY A C 1
ATOM 1034 O O . GLY A 1 129 ? -5.948 0.432 13.824 1.00 95.81 129 GLY A O 1
ATOM 1035 N N . VAL A 1 130 ? -4.973 -1.492 13.229 1.00 94.94 130 VAL A N 1
ATOM 1036 C CA . VAL A 1 130 ? -5.955 -2.342 13.922 1.00 94.94 130 VAL A CA 1
ATOM 1037 C C . VAL A 1 130 ? -5.856 -2.157 15.438 1.00 94.94 130 VAL A C 1
ATOM 1039 O O . VAL A 1 130 ? -6.887 -2.000 16.092 1.00 94.94 130 VAL A O 1
ATOM 1042 N N . PHE A 1 131 ? -4.643 -2.113 15.994 1.00 95.69 131 PHE A N 1
ATOM 1043 C CA . PHE A 1 131 ? -4.408 -1.900 17.423 1.00 95.69 131 PHE A CA 1
ATOM 1044 C C . PHE A 1 131 ? -5.018 -0.580 17.925 1.00 95.69 131 PHE A C 1
ATOM 1046 O O . PHE A 1 131 ? -5.902 -0.596 18.790 1.00 95.69 131 PHE A O 1
ATOM 1053 N N . PHE A 1 132 ? -4.641 0.557 17.332 1.00 95.19 132 PHE A N 1
ATOM 1054 C CA . PHE A 1 132 ? -5.206 1.856 17.715 1.00 95.19 132 PHE A CA 1
ATOM 1055 C C . PHE A 1 132 ? -6.689 1.967 17.393 1.00 95.19 132 PHE A C 1
ATOM 1057 O O . PHE A 1 132 ? -7.434 2.609 18.131 1.00 95.19 132 PHE A O 1
ATOM 1064 N N . GLY A 1 133 ? -7.149 1.320 16.325 1.00 92.88 133 GLY A N 1
ATOM 1065 C CA . GLY A 1 133 ? -8.560 1.315 15.982 1.00 92.88 133 GLY A CA 1
ATOM 1066 C C . GLY A 1 133 ? -9.418 0.535 16.977 1.00 92.88 133 GLY A C 1
ATOM 1067 O O . GLY A 1 133 ? -10.603 0.849 17.105 1.00 92.88 133 GLY A O 1
ATOM 1068 N N . PHE A 1 134 ? -8.861 -0.432 17.715 1.00 92.25 134 PHE A N 1
ATOM 1069 C CA . PHE A 1 134 ? -9.536 -1.049 18.859 1.00 92.25 134 PHE A CA 1
ATOM 1070 C C . PHE A 1 134 ? -9.492 -0.156 20.096 1.00 92.25 134 PHE A C 1
ATOM 1072 O O . PHE A 1 134 ? -10.560 0.071 20.673 1.00 92.25 134 PHE A O 1
ATOM 1079 N N . TRP A 1 135 ? -8.316 0.377 20.441 1.00 93.38 135 TRP A N 1
ATOM 1080 C CA . TRP A 1 135 ? -8.095 1.196 21.638 1.00 93.38 135 TRP A CA 1
ATOM 1081 C C . TRP A 1 135 ? -8.894 2.507 21.605 1.00 93.38 135 TRP A C 1
ATOM 1083 O O . TRP A 1 135 ? -9.588 2.850 22.562 1.00 93.38 135 TRP A O 1
ATOM 1093 N N . ILE A 1 136 ? -8.861 3.229 20.487 1.00 93.25 136 ILE A N 1
ATOM 1094 C CA . ILE A 1 136 ? -9.430 4.571 20.374 1.00 93.25 136 ILE A CA 1
ATOM 1095 C C . ILE A 1 136 ? -10.712 4.523 19.536 1.00 93.25 136 ILE A C 1
ATOM 1097 O O . ILE A 1 136 ? -10.747 4.017 18.415 1.00 93.25 136 ILE A O 1
ATOM 1101 N N . GLN A 1 137 ? -11.805 5.076 20.071 1.00 86.56 137 GLN A N 1
ATOM 1102 C CA . GLN A 1 137 ? -13.099 5.053 19.378 1.00 86.56 137 GLN A CA 1
ATOM 1103 C C . GLN A 1 137 ? -13.193 6.063 18.225 1.00 86.56 137 GLN A C 1
ATOM 1105 O O . GLN A 1 137 ? -13.816 5.781 17.199 1.00 86.56 137 GLN A O 1
ATOM 1110 N N . LYS A 1 138 ? -12.579 7.244 18.370 1.00 90.00 138 LYS A N 1
ATOM 1111 C CA . LYS A 1 138 ? -12.621 8.314 17.359 1.00 90.00 138 LYS A CA 1
ATOM 1112 C C . LYS A 1 138 ? -11.538 8.105 16.293 1.00 90.00 138 LYS A C 1
ATOM 1114 O O . LYS A 1 138 ? -10.371 7.940 16.623 1.00 90.00 138 LYS A O 1
ATOM 1119 N N . ARG A 1 139 ? -11.908 8.189 15.005 1.00 89.81 139 ARG A N 1
ATOM 1120 C CA . ARG A 1 139 ? -10.999 7.893 13.865 1.00 89.81 139 ARG A CA 1
ATOM 1121 C C . ARG A 1 139 ? -9.771 8.766 13.834 1.00 89.81 139 ARG A C 1
ATOM 1123 O O . ARG A 1 139 ? -8.666 8.274 13.675 1.00 89.81 139 ARG A O 1
ATOM 1130 N N . TRP A 1 140 ? -10.011 10.064 13.933 1.00 90.94 140 TRP A N 1
ATOM 1131 C CA . TRP A 1 140 ? -8.974 11.068 13.804 1.00 90.94 140 TRP A CA 1
ATOM 1132 C C . TRP A 1 140 ? -7.985 10.956 14.967 1.00 90.94 140 TRP A C 1
ATOM 1134 O O . TRP A 1 140 ? -6.790 10.968 14.728 1.00 90.94 140 TRP A O 1
ATOM 1144 N N . ALA A 1 141 ? -8.468 10.717 16.192 1.00 92.75 141 ALA A N 1
ATOM 1145 C CA . ALA A 1 141 ? -7.611 10.511 17.356 1.00 92.75 141 ALA A CA 1
ATOM 1146 C C . ALA A 1 141 ? -6.781 9.221 17.242 1.00 92.75 141 ALA A C 1
ATOM 1148 O O . ALA A 1 141 ? -5.599 9.229 17.558 1.00 92.75 141 ALA A O 1
ATOM 1149 N N . ALA A 1 142 ? -7.372 8.135 16.729 1.00 93.38 142 ALA A N 1
ATOM 1150 C CA . ALA A 1 142 ? -6.648 6.889 16.476 1.00 93.38 142 ALA A CA 1
ATOM 1151 C C . ALA A 1 142 ? -5.559 7.053 15.403 1.00 93.38 142 ALA A C 1
ATOM 1153 O O . ALA A 1 142 ? -4.491 6.461 15.510 1.00 93.38 142 ALA A O 1
ATOM 1154 N N . TYR A 1 143 ? -5.825 7.867 14.379 1.00 93.31 143 TYR A N 1
ATOM 1155 C CA . TYR A 1 143 ? -4.856 8.156 13.326 1.00 93.31 143 TYR A CA 1
ATOM 1156 C C . TYR A 1 143 ? -3.739 9.089 13.805 1.00 93.31 143 TYR A C 1
ATOM 1158 O O . TYR A 1 143 ? -2.592 8.881 13.439 1.00 93.31 143 TYR A O 1
ATOM 1166 N N . LEU A 1 144 ? -4.041 10.072 14.658 1.00 94.25 144 LEU A N 1
ATOM 1167 C CA . LEU A 1 144 ? -3.010 10.901 15.290 1.00 94.25 144 LEU A CA 1
ATOM 1168 C C . LEU A 1 144 ? -2.096 10.063 16.190 1.00 94.25 144 LEU A C 1
ATOM 117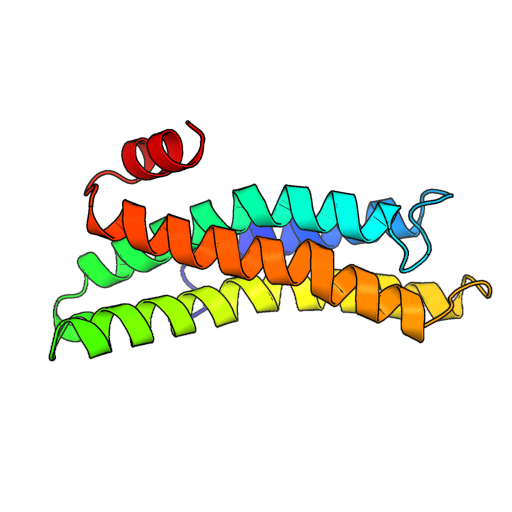0 O O . LEU A 1 144 ? -0.887 10.149 16.050 1.00 94.25 144 LEU A O 1
ATOM 1174 N N . ALA A 1 145 ? -2.663 9.178 17.018 1.00 93.88 145 ALA A N 1
ATOM 1175 C CA . ALA A 1 145 ? -1.876 8.270 17.857 1.00 93.88 145 ALA A CA 1
ATOM 1176 C C . ALA A 1 145 ? -0.998 7.299 17.044 1.00 93.88 145 ALA A C 1
ATOM 1178 O O . ALA A 1 145 ? 0.045 6.863 17.517 1.00 93.88 145 ALA A O 1
ATOM 1179 N N . TYR A 1 146 ? -1.409 6.961 15.818 1.00 92.62 146 TYR A N 1
ATOM 1180 C CA . TYR A 1 146 ? -0.579 6.198 14.888 1.00 92.62 146 TYR A CA 1
ATOM 1181 C C . TYR A 1 146 ? 0.631 6.997 14.377 1.00 92.62 146 TYR A C 1
ATOM 1183 O O . TYR A 1 146 ? 1.681 6.411 14.131 1.00 92.62 146 TYR A O 1
ATOM 1191 N N . LEU A 1 147 ? 0.482 8.311 14.195 1.00 91.69 147 LEU A N 1
ATOM 1192 C CA . LEU A 1 147 ? 1.539 9.175 13.668 1.00 91.69 147 LEU A CA 1
ATOM 1193 C C . LEU A 1 147 ? 2.580 9.580 14.723 1.00 91.69 147 LEU A C 1
ATOM 1195 O O . LEU A 1 147 ? 3.714 9.862 14.339 1.00 91.69 147 LEU A O 1
ATOM 1199 N N . GLY A 1 148 ? 2.208 9.594 16.008 1.00 87.56 148 GLY A N 1
ATOM 1200 C CA . GLY A 1 148 ? 3.056 10.022 17.127 1.00 87.56 148 GLY A CA 1
ATOM 1201 C C . GLY A 1 148 ? 2.343 11.023 18.016 1.00 87.56 148 GLY A C 1
ATOM 1202 O O . GLY A 1 148 ? 2.343 12.219 17.653 1.00 87.56 148 GLY A O 1
#

Solvent-accessible surface area (backbone atoms only — not comparable to full-atom values): 7738 Å² total; per-residue (Å²): 128,88,85,74,50,67,68,56,57,51,52,42,50,51,37,40,53,50,34,56,52,34,47,71,36,86,82,31,37,39,57,36,63,64,36,21,50,55,48,16,57,50,29,37,55,52,20,22,54,48,21,30,54,52,50,51,55,42,69,73,35,69,81,73,66,66,73,59,71,70,59,44,52,52,51,53,49,52,57,40,40,55,56,45,51,53,45,50,50,51,30,50,51,50,41,56,60,36,42,80,76,40,91,82,59,55,63,69,64,17,51,49,34,38,52,61,35,26,46,43,30,30,52,49,18,26,53,54,18,45,51,34,41,67,76,33,88,52,65,68,61,24,51,47,66,70,76,105

Sequence (148 aa):
MVHRSFSYWFWFIVFGMLAFVLANVPLFNILAFEFCAVMALSISFAGAHIALTVLQQMKRSPQALTGPPRQIVFRCFWHVLLFNTSLLVFPLTIILLNAFRVKNCDFGEGFLFFAILPLISCLYATAVGVFFGFWIQKRWAAYLAYLG

Radius of gyration: 16.46 Å; Cα contacts (8 Å, |Δi|>4): 177; chains: 1; bounding box: 40×26×44 Å

Mean predicted aligned error: 4.48 Å

Secondary structure (DSSP, 8-state):
-TT--HHHHHHHHHHHHHHHHHHHSTTTSSSSHHHHHHHHHHHHHHHHHHHHHHHHHHHT-GGGG-S-HHHHHHHHHHHHHHHHHHHHHHHHHHHHHHHTT-TT--HHHHHHHHIIIIIHHHHHHHHHHHHHHHH-SSHHHHHHHHH-

Foldseek 3Di:
DVPPPPLLVVLLVVLLVVLLVLCPDPPSVELAQVVLQVLLVSLLQSLLLQLLVQLLVCVVPVVLQDDDPVVSLVVSLVVSLVSSVVSLVNSVVSSVVSCVVPVPYPPVNSVVSNCVRNNVSNSVSSNLSS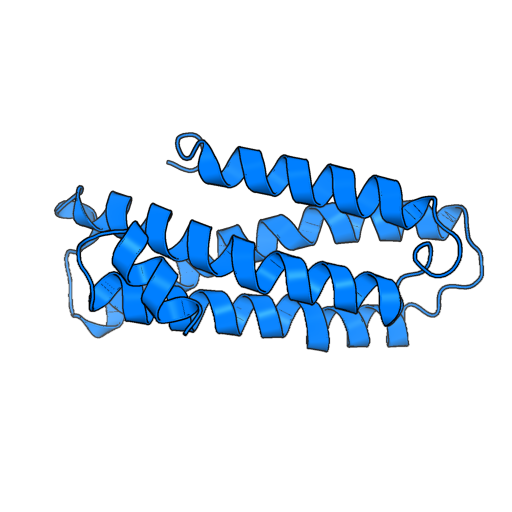VLSVVDVDSVVSSVVSVD